Protein AF-A0A377W862-F1 (afdb_monomer)

Nearest PDB structures (foldseek):
  1hdh-assembly1_A  TM=8.208E-01  e=1.466E-05  Pseudomonas aeruginosa
  4cxs-asse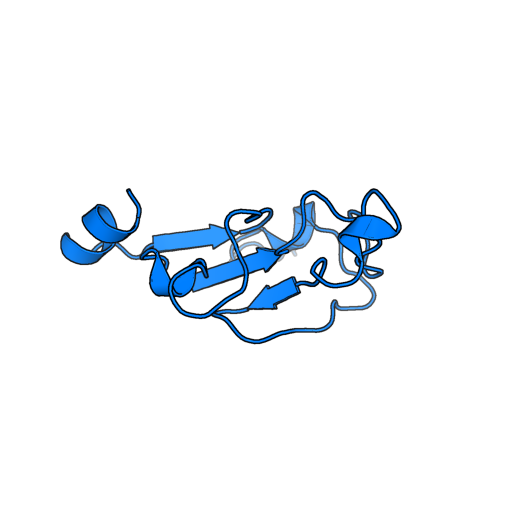mbly1_A  TM=8.329E-01  e=3.076E-05  Pseudomonas aeruginosa
  4cxk-assembly2_B  TM=8.194E-01  e=3.291E-05  Pseudomonas aeruginosa
  6psm-assembly3_D  TM=7.810E-01  e=7.902E-05  Pseudoalteromonas fuliginea
  6bia-assembly1_A  TM=7.824E-01  e=1.035E-04  Pseudoalteromonas fuliginea

Secondary structure (DSSP, 8-state):
-HHHHHHTT---EEEEE--S--STTTSTTTTT-SEEEEE-SS-B-SSTT--BSSGGGTTT--EEETTEEEPPPTT--HHHHTS-TT----

Organism: Klebsiella pneumoniae (NCBI:txid573)

InterPro domains:
  IPR000917 Sulfatase, N-terminal [PF00884] (2-43)
  IPR017850 Alkaline-phosphatase-like, core domain superfamily [G3DSA:3.40.720.10] (1-84)
  IPR017850 Alkaline-phosphatase-like, core domain superfamily [SSF53649] (1-75)
  IPR024607 Sulfatase, conserved site [PS00149] (9-19)

Sequence (90 aa):
MAERFKDAGYNTLMAGKWHLGFVPGATPKDRGFNHAFAFMGGGTSHFNDAIPLGTVEAFHTYYTRDGERVSLPDDFLLQRSLRPPDEQLD

pLDDT: mean 85.79, std 13.46, range [38.78, 96.0]

Radius of gyration: 13.82 Å; Cα contacts (8 Å, |Δi|>4): 160; chains: 1; bounding box: 31×36×28 Å

Structure (mmCIF, N/CA/C/O backbone):
data_AF-A0A377W862-F1
#
_entry.id   AF-A0A377W862-F1
#
loop_
_atom_site.group_PDB
_atom_site.id
_atom_site.type_symbol
_atom_site.label_atom_id
_atom_site.label_alt_id
_atom_site.label_comp_id
_atom_site.label_asym_id
_atom_site.label_entity_id
_atom_site.label_seq_id
_atom_site.pdbx_PDB_ins_code
_atom_site.Cartn_x
_atom_site.Cartn_y
_atom_site.Cartn_z
_atom_site.occupancy
_atom_site.B_iso_or_equiv
_atom_site.auth_seq_id
_atom_site.auth_comp_id
_atom_site.auth_asym_id
_atom_site.auth_atom_id
_atom_site.pdbx_PDB_model_num
ATOM 1 N N . MET A 1 1 ? -10.455 7.476 7.483 1.00 82.81 1 MET A N 1
ATOM 2 C CA . MET A 1 1 ? -11.743 6.749 7.373 1.00 82.81 1 MET A CA 1
ATOM 3 C C . MET A 1 1 ? -11.632 5.335 7.927 1.00 82.81 1 MET A C 1
ATOM 5 O O . MET A 1 1 ? -12.432 4.998 8.785 1.00 82.81 1 MET A O 1
ATOM 9 N N . ALA A 1 2 ? -10.639 4.540 7.509 1.00 87.94 2 ALA A N 1
ATOM 10 C CA . ALA A 1 2 ? -10.447 3.175 8.014 1.00 87.94 2 ALA A CA 1
ATOM 11 C C . ALA A 1 2 ? -10.345 3.087 9.552 1.00 87.94 2 ALA A C 1
ATOM 13 O O . ALA A 1 2 ? -10.991 2.227 10.135 1.00 87.94 2 ALA A O 1
ATOM 14 N N . GLU A 1 3 ? -9.672 4.034 10.216 1.00 91.19 3 GLU A N 1
ATOM 15 C CA . GLU A 1 3 ? -9.646 4.141 11.692 1.00 91.19 3 GLU A CA 1
ATOM 16 C C . GLU A 1 3 ? -11.049 4.139 12.315 1.00 91.19 3 GLU A C 1
ATOM 18 O O . GLU A 1 3 ? -11.310 3.382 13.238 1.00 91.19 3 GLU A O 1
ATOM 23 N N . ARG A 1 4 ? -11.995 4.900 11.749 1.00 94.8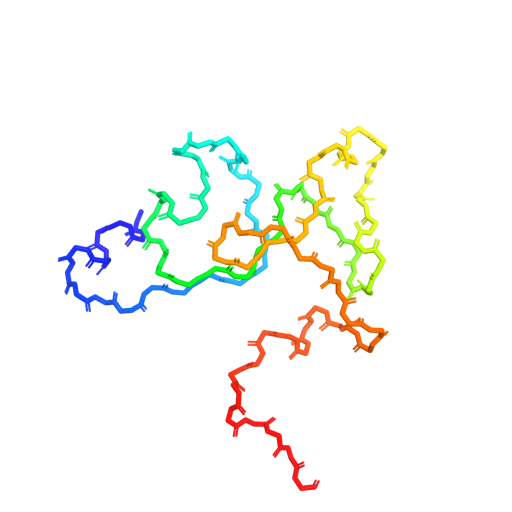8 4 ARG A N 1
ATOM 24 C CA . ARG A 1 4 ? -13.375 4.963 12.257 1.00 94.88 4 ARG A CA 1
ATOM 25 C C . ARG A 1 4 ? -14.118 3.641 12.095 1.00 94.88 4 ARG A C 1
ATOM 27 O O . ARG A 1 4 ? -14.904 3.278 12.960 1.00 94.88 4 ARG A O 1
ATOM 34 N N . PHE A 1 5 ? -13.888 2.930 10.993 1.00 92.31 5 PHE A N 1
ATOM 35 C CA . PHE A 1 5 ? -14.497 1.618 10.775 1.00 92.31 5 PHE A CA 1
ATOM 36 C C . PHE A 1 5 ? -13.892 0.559 11.693 1.00 92.31 5 PHE A C 1
ATOM 38 O O . PHE A 1 5 ? -14.626 -0.246 12.259 1.00 92.31 5 PHE A O 1
ATOM 45 N N . LYS A 1 6 ? -12.576 0.606 11.903 1.00 91.75 6 LYS A N 1
ATOM 46 C CA . LYS A 1 6 ? -11.895 -0.247 12.873 1.00 91.75 6 LYS A CA 1
ATOM 47 C C . LYS A 1 6 ? -12.427 -0.012 14.290 1.00 91.75 6 LYS A C 1
ATOM 49 O O . LYS A 1 6 ? -12.787 -0.978 14.954 1.00 91.75 6 LYS A O 1
ATOM 54 N N . ASP A 1 7 ? -12.553 1.246 14.716 1.00 93.50 7 ASP A N 1
ATOM 55 C CA . ASP A 1 7 ? -13.123 1.612 16.023 1.00 93.50 7 ASP A CA 1
ATOM 56 C C . ASP A 1 7 ? -14.572 1.117 16.182 1.00 93.50 7 ASP A C 1
ATOM 58 O O . ASP A 1 7 ? -14.994 0.752 17.276 1.00 93.50 7 ASP A O 1
ATOM 62 N N . ALA A 1 8 ? -15.332 1.059 15.083 1.00 95.12 8 ALA A N 1
ATOM 63 C CA . ALA A 1 8 ? -16.690 0.517 15.041 1.00 95.12 8 ALA A CA 1
ATOM 64 C C . ALA A 1 8 ? -16.754 -1.026 14.949 1.00 95.12 8 ALA A C 1
ATOM 66 O O . ALA A 1 8 ? -17.843 -1.578 14.804 1.00 95.12 8 ALA A O 1
ATOM 67 N N . GLY A 1 9 ? -15.615 -1.726 15.022 1.00 92.94 9 GLY A N 1
ATOM 68 C CA . GLY A 1 9 ? -15.539 -3.191 15.049 1.00 92.9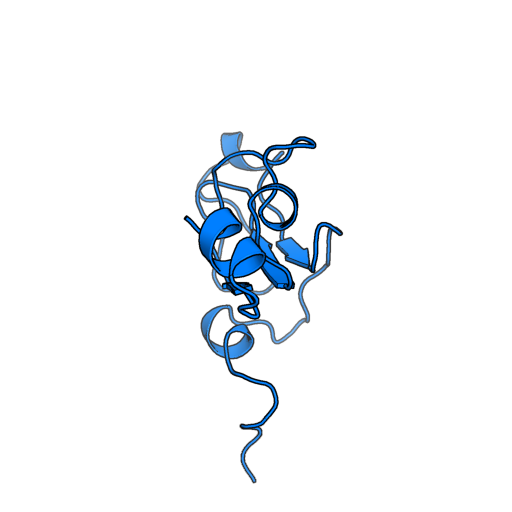4 9 GLY A CA 1
ATOM 69 C C . GLY A 1 9 ? -15.473 -3.876 13.681 1.00 92.94 9 GLY A C 1
ATOM 70 O O . GLY A 1 9 ? -15.594 -5.097 13.610 1.00 92.94 9 GLY A O 1
ATOM 71 N N . TYR A 1 10 ? -15.275 -3.133 12.588 1.00 94.19 10 TYR A N 1
ATOM 72 C CA . TYR A 1 10 ? -15.134 -3.732 11.259 1.00 94.19 10 TYR A CA 1
ATOM 73 C C . TYR A 1 10 ? -13.757 -4.371 11.077 1.00 94.19 10 TYR A C 1
ATOM 75 O O . TYR A 1 10 ? -12.734 -3.832 11.510 1.00 94.19 10 TYR A O 1
ATOM 83 N N . ASN A 1 11 ? -13.718 -5.477 10.331 1.00 93.12 11 ASN A N 1
ATOM 84 C CA . ASN A 1 11 ? -12.463 -5.970 9.786 1.00 93.12 11 ASN A CA 1
ATOM 85 C C . ASN A 1 11 ? -12.082 -5.143 8.551 1.00 93.12 11 ASN A C 1
ATOM 87 O O . ASN A 1 11 ? -12.731 -5.232 7.510 1.00 93.12 11 ASN A O 1
ATOM 91 N N . THR A 1 12 ? -11.060 -4.303 8.677 1.00 94.94 12 THR A N 1
ATOM 92 C CA . THR A 1 12 ? -10.623 -3.382 7.626 1.00 94.94 12 THR A CA 1
ATOM 93 C C . THR A 1 12 ? -9.458 -3.973 6.842 1.00 94.94 12 THR A C 1
ATOM 95 O O . THR A 1 12 ? -8.407 -4.289 7.403 1.00 94.94 12 THR A O 1
ATOM 98 N N . LEU A 1 13 ? -9.632 -4.088 5.525 1.00 95.31 13 LEU A N 1
ATOM 99 C CA . LEU A 1 13 ? -8.619 -4.618 4.618 1.00 95.31 13 LEU A CA 1
ATOM 100 C C . LEU A 1 13 ? -8.210 -3.567 3.590 1.00 95.31 13 LEU A C 1
ATOM 102 O O . LEU A 1 13 ? -9.042 -2.806 3.093 1.00 95.31 13 LEU A O 1
ATOM 106 N N . MET A 1 14 ? -6.925 -3.552 3.259 1.00 93.94 14 MET A N 1
ATOM 107 C CA . MET A 1 14 ? -6.365 -2.778 2.162 1.00 93.94 14 MET A CA 1
ATOM 108 C C . MET A 1 14 ? -5.578 -3.690 1.231 1.00 93.94 14 MET A C 1
ATOM 110 O O . MET A 1 14 ? -4.790 -4.522 1.680 1.00 93.94 14 MET A O 1
ATOM 114 N N . ALA A 1 15 ? -5.723 -3.472 -0.073 1.00 92.62 15 ALA A N 1
ATOM 115 C CA . ALA A 1 15 ? -4.899 -4.148 -1.051 1.00 92.62 15 ALA A CA 1
ATOM 116 C C . ALA A 1 15 ? -4.551 -3.214 -2.228 1.00 92.62 15 ALA A C 1
ATOM 118 O O . ALA A 1 15 ? -5.428 -2.542 -2.770 1.00 92.62 15 ALA A O 1
ATOM 119 N N . GLY A 1 16 ? -3.268 -3.130 -2.595 1.00 91.19 16 GLY A N 1
ATOM 120 C CA . GLY A 1 16 ? -2.773 -2.293 -3.697 1.00 91.19 16 GLY A CA 1
ATOM 121 C C . GLY A 1 16 ? -2.039 -1.014 -3.268 1.00 91.19 16 GLY A C 1
ATOM 122 O O . GLY A 1 16 ? -1.204 -1.026 -2.367 1.00 91.19 16 GLY A O 1
ATOM 123 N N . LYS A 1 17 ? -2.278 0.100 -3.967 1.00 93.75 17 LYS A N 1
ATOM 124 C CA . LYS A 1 17 ? -1.492 1.337 -3.811 1.00 93.75 17 LYS A CA 1
ATOM 125 C C . LYS A 1 17 ? -1.770 2.041 -2.487 1.00 93.75 17 LYS A C 1
ATOM 127 O O . LYS A 1 17 ? -2.921 2.366 -2.209 1.00 93.75 17 LYS A O 1
ATOM 132 N N . TRP A 1 18 ? -0.715 2.381 -1.745 1.00 95.06 18 TRP A N 1
ATOM 133 C CA . TRP A 1 18 ? -0.809 3.280 -0.593 1.00 95.06 18 TRP A CA 1
ATOM 134 C C . TRP A 1 18 ? -0.407 4.715 -0.919 1.00 95.06 18 TRP A C 1
ATOM 136 O O . TRP A 1 18 ? -1.275 5.568 -1.069 1.00 95.06 18 TRP A O 1
ATOM 146 N N . HIS A 1 19 ? 0.894 4.982 -1.061 1.00 94.56 19 HIS A N 1
ATOM 147 C CA . HIS A 1 19 ? 1.430 6.303 -1.400 1.00 94.56 19 HIS A CA 1
ATOM 148 C C . HIS A 1 19 ? 1.004 7.455 -0.465 1.00 94.56 19 HIS A C 1
ATOM 150 O O . HIS A 1 19 ? 0.888 8.601 -0.893 1.00 94.56 19 HIS A O 1
ATOM 156 N N . LEU A 1 20 ? 0.785 7.165 0.823 1.00 94.12 20 LEU A N 1
ATOM 157 C CA . LEU A 1 20 ? 0.515 8.171 1.867 1.00 94.12 20 LEU A CA 1
ATOM 158 C C . LEU A 1 20 ? 1.590 8.187 2.967 1.00 94.12 20 LEU A C 1
ATOM 160 O O . LEU A 1 20 ? 1.381 8.730 4.050 1.00 94.12 20 LEU A O 1
ATOM 164 N N . GLY A 1 21 ? 2.754 7.611 2.668 1.00 91.81 21 GLY A N 1
ATOM 165 C CA . GLY A 1 21 ? 3.899 7.525 3.566 1.00 91.81 21 GLY A CA 1
ATOM 166 C C . GLY A 1 21 ? 4.206 6.096 4.006 1.00 91.81 21 GLY A C 1
ATOM 167 O O . GLY A 1 21 ? 3.345 5.221 4.037 1.00 91.81 21 GLY A O 1
ATOM 168 N N . PHE A 1 22 ? 5.475 5.873 4.331 1.00 90.88 22 PHE A N 1
ATOM 169 C CA . PHE A 1 22 ? 6.040 4.571 4.709 1.00 90.88 22 PHE A CA 1
ATOM 170 C C . PHE A 1 22 ? 6.792 4.622 6.049 1.00 90.88 22 PHE A C 1
ATOM 172 O O . PHE A 1 22 ? 7.428 3.653 6.450 1.00 90.88 22 PHE A O 1
ATOM 179 N N . VAL A 1 23 ? 6.733 5.762 6.741 1.00 92.12 23 VAL A N 1
ATOM 180 C CA . VAL A 1 23 ? 7.280 5.936 8.091 1.00 92.12 23 VAL A CA 1
ATOM 181 C C . VAL A 1 23 ? 6.263 5.477 9.144 1.00 92.12 23 VAL A C 1
ATOM 183 O O . VAL A 1 23 ? 5.058 5.493 8.862 1.00 92.12 23 VAL A O 1
ATOM 186 N N . PRO A 1 24 ? 6.705 5.109 10.362 1.00 91.25 24 PRO A N 1
ATOM 187 C CA . PRO A 1 24 ? 5.795 4.808 11.466 1.00 91.25 24 PRO A CA 1
ATOM 188 C C . PRO A 1 24 ? 4.765 5.927 11.676 1.00 91.25 24 PRO A C 1
ATOM 190 O O . PRO A 1 24 ? 5.107 7.109 11.658 1.00 91.25 24 PRO A O 1
ATOM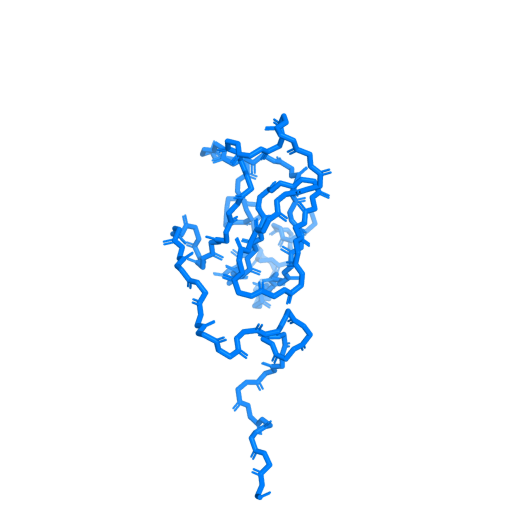 193 N N . GLY A 1 25 ? 3.495 5.561 11.839 1.00 93.19 25 GLY A N 1
ATOM 194 C CA . GLY A 1 25 ? 2.367 6.495 11.939 1.00 93.19 25 GLY A CA 1
ATOM 195 C C . GLY A 1 25 ? 1.745 6.890 10.591 1.00 93.19 25 GLY A C 1
ATOM 196 O O . GLY A 1 25 ? 0.678 7.508 10.553 1.00 93.19 25 GLY A O 1
ATOM 197 N N . ALA A 1 26 ? 2.372 6.540 9.467 1.00 94.25 26 ALA A N 1
ATOM 198 C CA . ALA A 1 26 ? 1.858 6.814 8.124 1.00 94.25 26 ALA A CA 1
ATOM 199 C C . ALA A 1 26 ? 1.537 5.544 7.323 1.00 94.25 26 ALA A C 1
ATOM 201 O O . ALA A 1 26 ? 1.019 5.650 6.215 1.00 94.25 26 ALA A O 1
ATOM 202 N N . THR A 1 27 ? 1.812 4.354 7.860 1.00 94.19 27 THR A N 1
ATOM 203 C CA . THR A 1 27 ? 1.542 3.089 7.163 1.00 94.19 27 THR A CA 1
ATOM 204 C C . THR A 1 27 ? 0.043 2.752 7.161 1.00 94.19 27 THR A C 1
ATOM 206 O O . THR A 1 27 ? -0.698 3.252 8.011 1.00 94.19 27 THR A O 1
ATOM 209 N N . PRO A 1 28 ? -0.443 1.861 6.273 1.00 95.44 28 PRO A N 1
ATOM 210 C CA . PRO A 1 28 ? -1.840 1.417 6.303 1.00 95.44 28 PRO A CA 1
ATOM 211 C C . PRO A 1 28 ? -2.278 0.873 7.671 1.00 95.44 28 PRO A C 1
ATOM 213 O O . PRO A 1 28 ? -3.384 1.152 8.136 1.00 95.44 28 PRO A O 1
ATOM 216 N N . LYS A 1 29 ? -1.386 0.137 8.342 1.00 93.12 29 LYS A N 1
ATOM 217 C CA . LYS A 1 29 ? -1.641 -0.467 9.655 1.00 93.12 29 LYS A CA 1
ATOM 218 C C . LYS A 1 29 ? -1.857 0.591 10.733 1.00 93.12 29 LYS A C 1
ATOM 220 O O . LYS A 1 29 ? -2.789 0.484 11.531 1.00 93.12 29 LYS A O 1
ATOM 225 N N . ASP A 1 30 ? -1.054 1.652 10.688 1.00 93.94 30 ASP A N 1
ATOM 226 C CA . ASP A 1 30 ? -1.190 2.805 11.582 1.00 93.94 30 ASP A CA 1
ATOM 227 C C . ASP A 1 30 ? -2.443 3.633 11.273 1.00 93.94 30 ASP A C 1
ATOM 229 O O . ASP A 1 30 ? -2.938 4.346 12.137 1.00 93.94 30 ASP A O 1
ATOM 233 N N . ARG A 1 31 ? -2.980 3.521 10.050 1.00 95.56 31 ARG A N 1
ATOM 234 C CA . ARG A 1 31 ? -4.165 4.249 9.569 1.00 95.56 31 ARG A CA 1
ATOM 235 C C . ARG A 1 31 ? -5.442 3.418 9.569 1.00 95.56 31 ARG A C 1
ATOM 237 O O . ARG A 1 31 ? -6.397 3.735 8.857 1.00 95.56 31 ARG A O 1
ATOM 244 N N . GLY A 1 32 ? -5.485 2.387 10.408 1.00 93.44 32 GLY A N 1
ATOM 245 C CA . GLY A 1 32 ? -6.716 1.680 10.739 1.00 93.44 32 GLY A CA 1
ATOM 246 C C . GLY A 1 32 ? -7.068 0.514 9.824 1.00 93.44 32 GLY A C 1
ATOM 247 O O . GLY A 1 32 ? -8.207 0.061 9.883 1.00 93.44 32 GLY A O 1
ATOM 248 N N . PHE A 1 33 ? -6.135 0.007 9.013 1.00 96.00 33 PHE A N 1
ATOM 249 C CA . PHE A 1 33 ? -6.294 -1.277 8.322 1.00 96.00 33 PHE A CA 1
ATOM 250 C C . PHE A 1 33 ? -5.751 -2.422 9.184 1.00 96.00 33 PHE A C 1
ATOM 252 O O . PHE A 1 33 ? -4.590 -2.399 9.588 1.00 96.00 33 PHE A O 1
ATOM 259 N N . ASN A 1 34 ? -6.588 -3.418 9.479 1.00 92.94 34 ASN A N 1
ATOM 260 C CA . ASN A 1 34 ? -6.172 -4.620 10.207 1.00 92.94 34 ASN A CA 1
ATOM 261 C C . ASN A 1 34 ? -5.280 -5.509 9.341 1.00 92.94 34 ASN A C 1
ATOM 263 O O . ASN A 1 34 ? -4.281 -6.029 9.833 1.00 92.94 34 ASN A O 1
ATOM 267 N N . HIS A 1 35 ? -5.631 -5.623 8.058 1.00 94.31 35 HIS A N 1
ATOM 268 C CA . HIS A 1 35 ? -4.847 -6.334 7.058 1.00 94.31 35 HIS A CA 1
ATOM 269 C C . HIS A 1 35 ? -4.522 -5.416 5.887 1.00 94.31 35 HIS A C 1
ATOM 271 O O . HIS A 1 35 ? -5.394 -4.706 5.382 1.00 94.31 35 HIS A O 1
ATOM 277 N N . ALA A 1 36 ? -3.272 -5.425 5.442 1.00 94.50 36 ALA A N 1
ATOM 278 C CA . ALA A 1 36 ? -2.832 -4.601 4.330 1.00 94.50 36 ALA A CA 1
ATOM 279 C C . ALA A 1 36 ? -1.793 -5.328 3.481 1.00 94.50 36 ALA A C 1
ATOM 281 O O . ALA A 1 36 ? -0.679 -5.571 3.938 1.00 94.50 36 ALA A O 1
ATOM 282 N N . PHE A 1 37 ? -2.131 -5.614 2.224 1.00 94.06 37 PHE A N 1
ATOM 283 C CA . PHE A 1 37 ? -1.158 -6.002 1.206 1.00 94.06 37 PHE A CA 1
ATOM 284 C C . PHE A 1 37 ? -0.950 -4.834 0.245 1.00 94.06 37 PHE A C 1
ATOM 286 O O . PHE A 1 37 ? -1.729 -4.640 -0.687 1.00 94.06 37 PHE A O 1
ATOM 293 N N . ALA A 1 38 ? 0.056 -4.004 0.503 1.00 93.31 38 ALA A N 1
ATOM 294 C CA . ALA A 1 38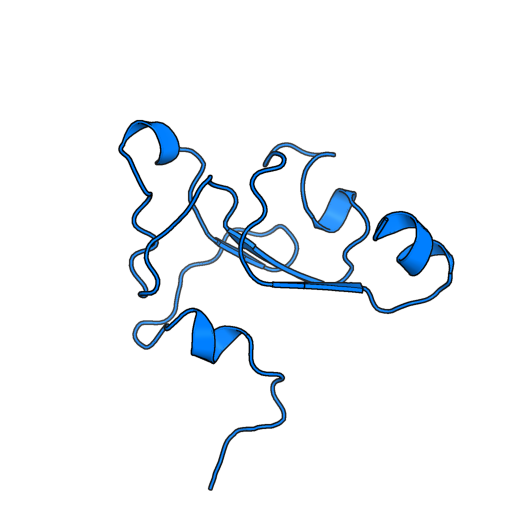 ? 0.164 -2.709 -0.153 1.00 93.31 38 ALA A CA 1
ATOM 295 C C . ALA A 1 38 ? 1.561 -2.417 -0.683 1.00 93.31 38 ALA A C 1
ATOM 297 O O . ALA A 1 38 ? 2.553 -2.839 -0.100 1.00 93.31 38 ALA A O 1
ATOM 298 N N . PHE A 1 39 ? 1.646 -1.634 -1.757 1.00 94.25 39 PHE A N 1
ATOM 299 C CA . PHE A 1 39 ? 2.907 -1.037 -2.186 1.00 94.25 39 PHE A CA 1
ATOM 300 C C . PHE A 1 39 ? 2.959 0.447 -1.823 1.00 94.25 39 PHE A C 1
ATOM 302 O O . PHE A 1 39 ? 1.958 1.166 -1.906 1.00 94.25 39 PHE A O 1
ATOM 309 N N . MET A 1 40 ? 4.129 0.897 -1.368 1.00 94.06 40 MET A N 1
ATOM 310 C CA . MET A 1 40 ? 4.268 2.205 -0.718 1.00 94.06 40 MET A CA 1
ATOM 311 C C . MET A 1 40 ? 4.484 3.375 -1.694 1.00 94.06 40 MET A C 1
ATOM 313 O O . MET A 1 40 ? 4.115 4.499 -1.362 1.00 94.06 40 MET A O 1
ATOM 317 N N . GLY A 1 41 ? 5.027 3.124 -2.889 1.00 91.50 41 GLY A N 1
ATOM 318 C CA . GLY A 1 41 ? 5.332 4.154 -3.891 1.00 91.50 41 GLY A CA 1
ATOM 319 C C . GLY A 1 41 ? 4.137 4.621 -4.731 1.00 91.50 41 GLY A C 1
ATOM 320 O O . GLY A 1 41 ? 3.040 4.060 -4.668 1.00 91.50 41 GLY A O 1
ATOM 321 N N . GLY A 1 42 ? 4.355 5.647 -5.562 1.00 88.50 42 GLY A N 1
ATOM 322 C CA . GLY A 1 42 ? 3.329 6.257 -6.417 1.00 88.50 42 GLY A CA 1
ATOM 323 C C . GLY A 1 42 ? 2.782 5.344 -7.514 1.00 88.50 42 GLY A C 1
ATOM 324 O O . GLY A 1 42 ? 1.691 5.584 -8.038 1.00 88.50 42 GLY A O 1
ATOM 325 N N . GLY A 1 43 ? 3.485 4.265 -7.827 1.00 88.81 43 GLY A N 1
ATOM 326 C CA . GLY A 1 43 ? 3.041 3.210 -8.723 1.00 88.81 43 GLY A CA 1
ATOM 327 C C . GLY A 1 43 ? 4.136 2.172 -8.905 1.00 88.81 43 GLY A C 1
ATOM 328 O O . GLY A 1 43 ? 5.310 2.440 -8.647 1.00 88.81 43 GLY A O 1
ATOM 329 N N . THR A 1 44 ? 3.737 0.986 -9.340 1.00 91.50 44 THR A N 1
ATOM 330 C CA . THR A 1 44 ? 4.640 -0.141 -9.542 1.00 91.50 44 THR A CA 1
ATOM 331 C C . THR A 1 44 ? 4.138 -1.010 -10.690 1.00 91.50 44 THR A C 1
ATOM 333 O O . THR A 1 44 ? 2.950 -0.975 -11.025 1.00 91.50 44 THR A O 1
ATOM 336 N N . SER A 1 45 ? 5.046 -1.762 -11.299 1.00 86.94 45 SER A N 1
ATOM 337 C CA . SER A 1 45 ? 4.748 -2.805 -12.269 1.00 86.94 45 SER A CA 1
ATOM 338 C C . SER A 1 45 ? 3.741 -3.812 -11.708 1.00 86.94 45 SER A C 1
ATOM 340 O O . SER A 1 45 ? 3.677 -4.088 -10.507 1.00 86.94 45 SER A O 1
ATOM 342 N N . HIS A 1 46 ? 2.927 -4.357 -12.608 1.00 83.62 46 HIS A N 1
ATOM 343 C CA . HIS A 1 46 ? 1.898 -5.339 -12.278 1.00 83.62 46 HIS A CA 1
ATOM 344 C C . HIS A 1 46 ? 2.443 -6.770 -12.149 1.00 83.62 46 HIS A C 1
ATOM 346 O O . HIS A 1 46 ? 1.679 -7.665 -11.776 1.00 83.62 46 HIS A O 1
ATOM 352 N N . PHE A 1 47 ? 3.728 -6.968 -12.454 1.00 84.62 47 PHE A N 1
ATOM 353 C CA . PHE A 1 47 ? 4.443 -8.241 -12.388 1.00 84.62 47 PHE A CA 1
ATOM 354 C C . PHE A 1 47 ? 5.235 -8.378 -11.077 1.00 84.62 47 PHE A C 1
ATOM 356 O O . PHE A 1 47 ? 5.212 -7.504 -10.208 1.00 84.62 47 PHE A O 1
ATOM 363 N N . ASN A 1 48 ? 5.939 -9.498 -10.926 1.00 84.31 48 ASN A N 1
ATOM 364 C CA . ASN A 1 48 ? 6.723 -9.861 -9.742 1.00 84.31 48 ASN A CA 1
ATOM 365 C C . ASN A 1 48 ? 7.993 -9.014 -9.503 1.00 84.31 48 ASN A C 1
ATOM 367 O O . ASN A 1 48 ? 8.714 -9.252 -8.537 1.00 84.31 48 ASN A O 1
ATOM 371 N N . ASP A 1 49 ? 8.278 -8.031 -10.354 1.00 85.62 49 ASP A N 1
ATOM 372 C CA . ASP A 1 49 ? 9.514 -7.240 -10.337 1.00 85.62 49 ASP A CA 1
ATOM 373 C C . ASP A 1 49 ? 9.422 -5.956 -9.490 1.00 85.62 49 ASP A C 1
ATOM 375 O O . ASP A 1 49 ? 10.443 -5.338 -9.184 1.00 85.62 49 ASP A O 1
ATOM 379 N N . ALA A 1 50 ? 8.207 -5.555 -9.095 1.00 86.19 50 ALA A N 1
ATOM 380 C CA . ALA A 1 50 ? 7.923 -4.335 -8.340 1.00 86.19 50 ALA A CA 1
ATOM 381 C C . ALA A 1 50 ? 8.565 -3.056 -8.927 1.00 86.19 50 ALA A C 1
ATOM 383 O O . ALA A 1 50 ? 8.823 -2.096 -8.192 1.00 86.19 50 ALA A O 1
ATOM 384 N N . ILE A 1 51 ? 8.798 -3.003 -10.245 1.00 90.94 51 ILE A N 1
ATOM 385 C CA . ILE A 1 51 ? 9.482 -1.872 -10.891 1.00 90.94 51 ILE A CA 1
ATOM 386 C C . ILE A 1 51 ? 8.696 -0.570 -10.655 1.00 90.94 51 ILE A C 1
ATOM 388 O O . ILE A 1 51 ? 7.500 -0.530 -10.940 1.00 90.94 51 ILE A O 1
ATOM 392 N N . PRO A 1 52 ? 9.320 0.504 -10.141 1.00 91.62 52 PRO A N 1
ATOM 393 C CA . PRO A 1 52 ? 8.647 1.781 -9.912 1.00 91.62 52 PRO A CA 1
ATOM 394 C C . PR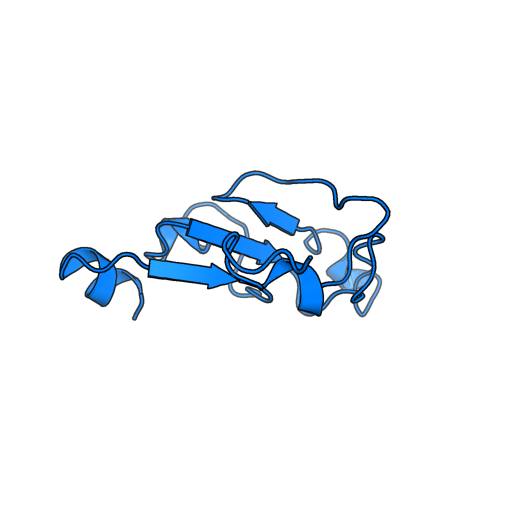O A 1 52 ? 8.348 2.530 -11.215 1.00 91.62 52 PRO A C 1
ATOM 396 O O . PRO A 1 52 ? 8.998 2.318 -12.235 1.00 91.62 52 PRO A O 1
ATOM 399 N N . LEU A 1 53 ? 7.429 3.501 -11.158 1.00 88.81 53 LEU A N 1
ATOM 400 C CA . LEU A 1 53 ? 7.133 4.390 -12.298 1.00 88.81 53 LEU A CA 1
ATOM 401 C C . LEU A 1 53 ? 8.306 5.300 -12.709 1.00 88.81 53 LEU A C 1
ATOM 403 O O . LEU A 1 53 ? 8.283 5.889 -13.786 1.00 88.81 53 LEU A O 1
ATOM 407 N N . GLY A 1 54 ? 9.321 5.440 -11.858 1.00 88.38 54 GLY A N 1
ATOM 408 C CA . GLY A 1 54 ? 10.515 6.224 -12.140 1.00 88.38 54 GLY A CA 1
ATOM 409 C C . GLY A 1 54 ? 11.612 5.958 -11.118 1.00 88.38 54 GLY A C 1
ATOM 410 O O . GLY A 1 54 ? 11.357 5.464 -10.021 1.00 88.38 54 GLY A O 1
ATOM 411 N N . THR A 1 55 ? 12.848 6.310 -11.463 1.00 88.62 55 THR A N 1
ATOM 412 C CA . THR A 1 55 ? 14.024 6.066 -10.608 1.00 88.62 55 THR A CA 1
ATOM 413 C C . THR A 1 55 ? 13.939 6.788 -9.266 1.00 88.62 55 THR A C 1
ATOM 415 O O . THR A 1 55 ? 14.380 6.253 -8.252 1.00 88.62 55 THR A O 1
ATOM 418 N N . VAL A 1 56 ? 13.312 7.966 -9.237 1.00 88.50 56 VAL A N 1
ATOM 419 C CA . VAL A 1 56 ? 13.087 8.741 -8.010 1.00 88.50 56 VAL A CA 1
ATOM 420 C C . VAL A 1 56 ? 12.139 8.053 -7.031 1.00 88.50 56 VAL A C 1
ATOM 422 O O . VAL A 1 56 ? 12.216 8.321 -5.847 1.00 88.50 56 VAL A O 1
ATOM 425 N N . GLU A 1 57 ? 11.295 7.126 -7.480 1.00 88.69 57 GLU A N 1
ATOM 426 C CA . GLU A 1 57 ? 10.351 6.403 -6.619 1.00 88.69 57 GLU A CA 1
ATOM 427 C C . GLU A 1 57 ? 10.948 5.087 -6.080 1.00 88.69 57 GLU A C 1
ATOM 429 O O . GLU A 1 57 ? 10.318 4.389 -5.282 1.00 88.69 57 GLU A O 1
ATOM 434 N N . ALA A 1 58 ? 12.155 4.702 -6.511 1.00 87.44 58 ALA A N 1
ATOM 435 C CA . ALA 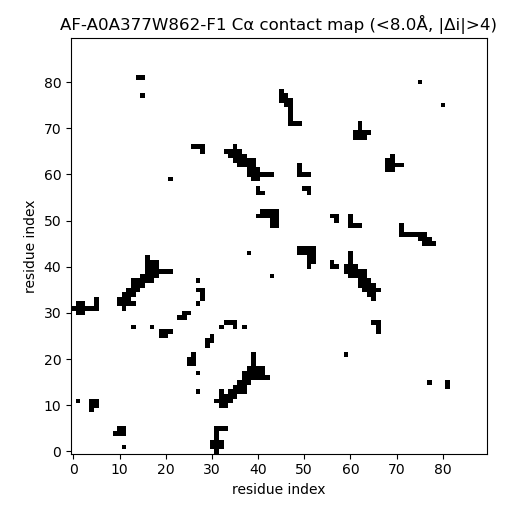A 1 58 ? 12.719 3.379 -6.237 1.00 87.44 58 ALA A CA 1
ATOM 436 C C . ALA A 1 58 ? 12.970 3.117 -4.745 1.00 87.44 58 ALA A C 1
ATOM 438 O O . ALA A 1 58 ? 12.792 1.994 -4.276 1.00 87.44 58 ALA A O 1
ATOM 439 N N . PHE A 1 59 ? 13.342 4.144 -3.976 1.00 89.44 59 PHE A N 1
ATOM 440 C CA . PHE A 1 59 ? 13.668 3.985 -2.556 1.00 89.44 59 PHE A CA 1
ATOM 441 C C . PHE A 1 59 ? 12.445 3.646 -1.688 1.00 89.44 59 PHE A C 1
ATOM 443 O O . PHE A 1 59 ? 12.600 3.051 -0.621 1.00 89.44 59 PHE A O 1
ATOM 450 N N . HIS A 1 60 ? 11.235 3.994 -2.141 1.00 88.75 60 HIS A N 1
ATOM 451 C CA . HIS A 1 60 ? 9.990 3.735 -1.412 1.00 88.75 60 HIS A CA 1
ATOM 452 C C . HIS A 1 60 ? 8.997 2.843 -2.156 1.00 88.75 60 HIS A C 1
ATOM 454 O O . HIS A 1 60 ? 7.881 2.653 -1.685 1.00 88.75 60 HIS A O 1
ATOM 460 N N . THR A 1 61 ? 9.366 2.279 -3.307 1.00 92.62 61 THR A N 1
ATOM 461 C CA . THR A 1 61 ? 8.491 1.357 -4.041 1.00 92.62 61 THR A CA 1
ATOM 462 C C . THR A 1 61 ? 8.856 -0.080 -3.708 1.00 92.62 61 THR A C 1
ATOM 464 O O . THR A 1 61 ? 9.837 -0.632 -4.194 1.00 92.62 61 THR A O 1
ATOM 467 N N . TYR A 1 62 ? 8.061 -0.682 -2.833 1.00 92.69 62 TYR A N 1
ATOM 468 C CA . TYR A 1 62 ? 8.126 -2.091 -2.462 1.00 92.69 62 TYR A CA 1
ATOM 469 C C . TYR A 1 62 ? 6.782 -2.515 -1.875 1.00 92.69 62 TYR A C 1
ATOM 471 O O . TYR A 1 62 ? 5.999 -1.666 -1.440 1.00 92.69 62 TYR A O 1
ATOM 479 N N . TYR A 1 63 ? 6.536 -3.823 -1.850 1.00 93.12 63 TYR A N 1
ATOM 480 C CA . TYR A 1 63 ? 5.335 -4.404 -1.263 1.00 93.12 63 TYR A CA 1
ATOM 481 C C . TYR A 1 63 ? 5.528 -4.692 0.223 1.00 93.12 63 TYR A C 1
ATOM 483 O O . TYR A 1 63 ? 6.609 -5.086 0.672 1.00 93.12 63 TYR A O 1
ATOM 491 N N . THR A 1 64 ? 4.453 -4.515 0.979 1.00 94.12 64 THR A N 1
ATOM 492 C CA . THR A 1 64 ? 4.346 -4.900 2.377 1.00 94.12 64 THR A CA 1
ATOM 493 C C . THR A 1 64 ? 3.110 -5.763 2.599 1.00 94.12 64 THR A C 1
ATOM 495 O O . THR A 1 64 ? 2.091 -5.603 1.924 1.00 94.12 64 THR A O 1
ATOM 498 N N . ARG A 1 65 ? 3.206 -6.684 3.557 1.00 93.69 65 ARG A N 1
ATOM 499 C CA . ARG A 1 65 ? 2.087 -7.422 4.135 1.00 93.69 65 ARG A CA 1
ATOM 500 C C . ARG A 1 65 ? 2.038 -7.097 5.620 1.00 93.69 65 ARG A C 1
ATOM 502 O O . ARG A 1 65 ? 2.995 -7.346 6.341 1.00 93.69 65 ARG A O 1
ATOM 509 N N . ASP A 1 66 ? 0.949 -6.480 6.054 1.00 92.94 66 ASP A N 1
ATOM 510 C CA . ASP A 1 66 ? 0.684 -6.113 7.450 1.00 92.94 66 ASP A CA 1
ATOM 511 C C . ASP A 1 66 ? 1.809 -5.294 8.107 1.00 92.94 66 ASP A C 1
ATOM 513 O O . ASP A 1 66 ? 2.064 -5.388 9.313 1.00 92.94 66 ASP A O 1
ATOM 517 N N . GLY A 1 67 ? 2.449 -4.442 7.298 1.00 90.06 67 GLY A N 1
ATOM 518 C CA . GLY A 1 67 ? 3.548 -3.557 7.693 1.00 90.06 67 GLY A CA 1
ATOM 519 C C . GLY A 1 67 ? 4.946 -4.135 7.469 1.00 90.06 67 GLY A C 1
ATOM 520 O O . GLY A 1 67 ? 5.917 -3.387 7.533 1.00 90.06 67 GLY A O 1
ATOM 521 N N . GLU A 1 68 ? 5.067 -5.420 7.145 1.00 92.19 68 GLU A N 1
ATOM 522 C CA . GLU A 1 68 ? 6.355 -6.065 6.888 1.00 92.19 68 GLU A CA 1
ATOM 523 C C . GLU A 1 68 ? 6.654 -6.110 5.395 1.00 92.19 68 GLU A C 1
ATOM 525 O O . GLU A 1 68 ? 5.780 -6.426 4.590 1.00 92.19 68 GLU A O 1
ATOM 530 N N . ARG A 1 69 ? 7.888 -5.791 4.999 1.00 91.94 69 ARG A N 1
ATOM 531 C CA . ARG A 1 69 ? 8.299 -5.857 3.592 1.00 91.94 69 ARG A CA 1
ATOM 532 C C . ARG A 1 69 ? 8.335 -7.309 3.125 1.00 91.94 69 ARG A C 1
ATOM 534 O O . ARG A 1 69 ? 8.916 -8.157 3.792 1.00 91.94 69 ARG A O 1
ATOM 541 N N . VAL A 1 70 ? 7.769 -7.567 1.950 1.00 91.81 70 VAL A N 1
ATOM 542 C CA . VAL A 1 70 ? 7.691 -8.910 1.364 1.00 91.81 70 VAL A CA 1
ATOM 543 C C . VAL A 1 70 ? 8.224 -8.926 -0.063 1.00 91.81 70 VAL A C 1
ATOM 545 O O . VAL A 1 70 ? 8.151 -7.924 -0.779 1.00 91.81 70 VAL A O 1
ATOM 548 N N . SER A 1 71 ? 8.765 -10.072 -0.474 1.00 88.56 71 SER A N 1
ATOM 549 C CA . SER A 1 71 ? 9.020 -10.378 -1.879 1.00 88.56 71 SER A CA 1
ATOM 550 C C . SER A 1 71 ? 7.743 -10.871 -2.558 1.00 88.56 71 SER A C 1
ATOM 552 O O . SER A 1 71 ? 6.810 -11.354 -1.910 1.00 88.56 71 SER A O 1
ATOM 554 N N . LEU A 1 72 ? 7.704 -10.732 -3.878 1.00 87.62 72 LEU A N 1
ATOM 555 C CA . LEU A 1 72 ? 6.606 -11.225 -4.695 1.00 87.62 72 LEU A CA 1
ATOM 556 C C . LEU A 1 72 ? 6.922 -12.649 -5.181 1.00 87.62 72 LEU A C 1
ATOM 558 O O . LEU A 1 72 ? 8.077 -12.921 -5.505 1.00 87.62 72 LEU A O 1
ATOM 562 N N . PRO A 1 73 ? 5.929 -13.553 -5.231 1.00 84.56 73 PRO A N 1
ATOM 563 C CA . PRO A 1 73 ? 6.068 -14.852 -5.890 1.00 84.56 73 PRO A CA 1
ATOM 564 C C . PRO A 1 73 ? 6.41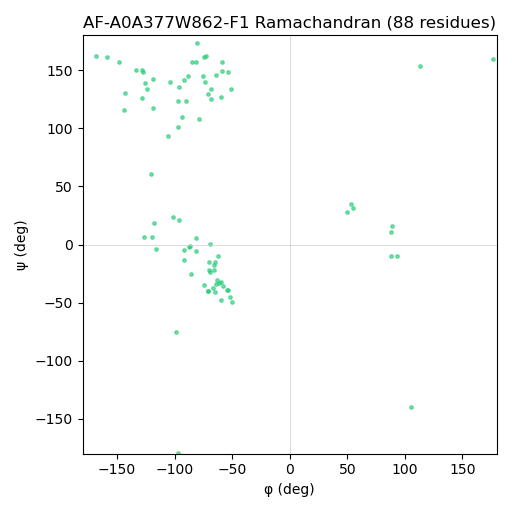7 -14.724 -7.379 1.00 84.56 73 PRO A C 1
ATOM 566 O O . PRO A 1 73 ? 6.076 -13.726 -8.010 1.00 84.56 73 PRO A O 1
ATOM 569 N N . ASP A 1 74 ? 7.018 -15.759 -7.967 1.00 81.38 74 ASP A N 1
ATOM 570 C CA . ASP A 1 74 ? 7.415 -15.746 -9.385 1.00 81.38 74 ASP A CA 1
ATOM 571 C C . ASP A 1 74 ? 6.231 -15.625 -10.354 1.00 81.38 74 ASP A C 1
ATOM 573 O O . ASP A 1 74 ? 6.343 -15.019 -11.416 1.00 81.38 74 ASP A O 1
ATOM 577 N N . ASP A 1 75 ? 5.069 -16.148 -9.974 1.00 79.44 75 ASP A N 1
ATOM 578 C CA . ASP A 1 75 ? 3.833 -16.097 -10.753 1.00 79.44 75 ASP A CA 1
ATOM 579 C C . ASP A 1 75 ? 2.913 -14.935 -10.336 1.00 79.44 75 ASP A C 1
ATOM 581 O O . ASP A 1 75 ? 1.696 -14.948 -10.569 1.00 79.44 75 ASP A O 1
ATOM 585 N N . PHE A 1 76 ? 3.486 -13.917 -9.690 1.00 80.12 76 PHE A N 1
ATOM 586 C CA . PHE A 1 76 ? 2.736 -12.778 -9.196 1.00 80.12 76 PHE A CA 1
ATOM 587 C C . PHE A 1 76 ? 2.193 -11.912 -10.334 1.00 80.12 76 PHE A C 1
ATOM 589 O O . PHE A 1 76 ? 2.921 -11.364 -11.162 1.00 80.12 76 PHE A O 1
ATOM 596 N N . LEU A 1 77 ? 0.877 -11.722 -10.282 1.00 75.50 77 LEU A N 1
ATOM 597 C CA . LEU A 1 77 ? 0.144 -10.708 -11.019 1.00 75.50 77 LEU A CA 1
ATOM 598 C C . LEU A 1 77 ? -0.722 -9.954 -10.021 1.00 75.50 77 LEU A C 1
ATOM 600 O O . LEU A 1 77 ? -1.522 -10.576 -9.310 1.00 75.50 77 LEU A O 1
ATOM 604 N N . LEU A 1 78 ? -0.602 -8.623 -9.998 1.00 70.31 78 LEU A N 1
ATOM 605 C CA . LEU A 1 78 ? -1.303 -7.776 -9.029 1.00 70.31 78 LEU A CA 1
ATOM 606 C C . LEU A 1 78 ? -2.800 -8.110 -8.983 1.00 70.31 78 LEU A C 1
ATOM 608 O O . LEU A 1 78 ? -3.320 -8.408 -7.916 1.00 70.31 78 LEU A O 1
ATOM 612 N N . GLN A 1 79 ? -3.469 -8.183 -10.136 1.00 68.75 79 GLN A N 1
ATOM 613 C CA . GLN A 1 79 ? -4.902 -8.490 -10.218 1.00 68.75 79 GLN A CA 1
ATOM 614 C C . GLN A 1 79 ? -5.272 -9.844 -9.588 1.00 68.75 79 GLN A C 1
ATOM 616 O O . GLN A 1 79 ? -6.324 -9.961 -8.965 1.00 68.75 79 GLN A O 1
ATOM 621 N N . ARG A 1 80 ? -4.409 -10.863 -9.710 1.00 67.00 80 ARG A N 1
ATOM 622 C CA . ARG A 1 80 ? -4.661 -12.204 -9.159 1.00 67.00 80 ARG A CA 1
ATOM 623 C C . ARG A 1 80 ? -4.496 -12.237 -7.641 1.00 67.00 80 ARG A C 1
ATOM 625 O O . ARG A 1 80 ? -5.238 -12.944 -6.972 1.00 67.00 80 ARG A O 1
ATOM 632 N N . SER A 1 81 ? -3.552 -11.463 -7.104 1.00 63.38 81 SER A N 1
ATOM 633 C CA . SER A 1 81 ? -3.262 -11.408 -5.663 1.00 63.38 81 SER A CA 1
ATOM 634 C C . SER A 1 81 ? -4.341 -10.730 -4.813 1.00 63.38 81 SER A C 1
ATOM 636 O O . SER A 1 81 ? -4.328 -10.871 -3.595 1.00 63.38 81 SER A O 1
ATOM 638 N N . LEU A 1 82 ? -5.266 -10.000 -5.443 1.00 65.12 82 LEU A N 1
ATOM 639 C CA . LEU A 1 82 ? -6.356 -9.295 -4.763 1.00 65.12 82 LEU A CA 1
ATOM 640 C C . LEU A 1 82 ? -7.600 -10.174 -4.568 1.00 65.12 82 LEU A C 1
ATOM 642 O O . LEU 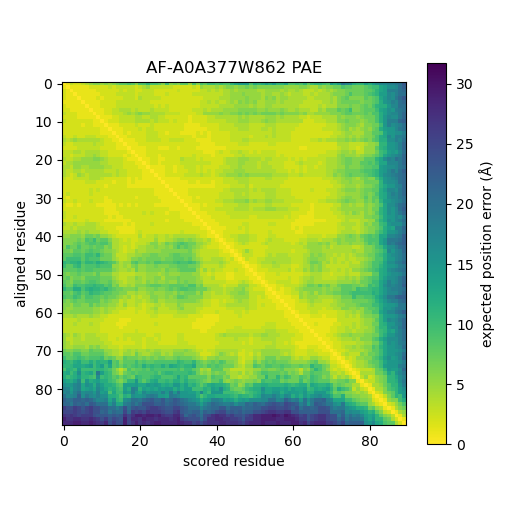A 1 82 ? -8.582 -9.702 -3.995 1.00 65.12 82 LEU A O 1
ATOM 646 N N . ARG A 1 83 ? -7.585 -11.427 -5.048 1.00 60.59 83 ARG A N 1
ATOM 647 C CA . ARG A 1 83 ? -8.695 -12.353 -4.818 1.00 60.59 83 ARG A CA 1
ATOM 648 C C . ARG A 1 83 ? -8.701 -12.859 -3.372 1.00 60.59 83 ARG A C 1
ATOM 650 O O . ARG A 1 83 ? -7.631 -13.155 -2.835 1.00 60.59 83 ARG A O 1
ATOM 657 N N . PRO A 1 84 ? -9.886 -12.979 -2.748 1.00 55.19 84 PRO A N 1
ATOM 658 C CA . PRO A 1 84 ? -10.017 -13.696 -1.490 1.00 55.19 84 PRO A CA 1
ATOM 659 C C . PRO A 1 84 ? -9.544 -15.154 -1.665 1.00 55.19 84 PRO A C 1
ATOM 661 O O . PRO A 1 84 ? -9.645 -15.704 -2.766 1.00 55.19 84 PRO A O 1
ATOM 664 N N . PRO A 1 85 ? -8.991 -15.778 -0.610 1.00 55.62 85 PRO A N 1
ATOM 665 C CA . PRO A 1 85 ? -8.380 -17.110 -0.680 1.00 55.62 85 PRO A CA 1
ATOM 666 C C . PRO A 1 85 ? -9.346 -18.246 -1.079 1.00 55.62 85 PRO A C 1
ATOM 668 O O . PRO A 1 85 ? -8.895 -19.351 -1.372 1.00 55.62 85 PRO A O 1
ATOM 671 N N . ASP A 1 86 ? -10.647 -17.968 -1.123 1.00 50.19 86 ASP A N 1
ATOM 672 C CA . ASP A 1 86 ? -11.749 -18.917 -1.291 1.00 50.19 86 ASP A CA 1
ATOM 673 C C . ASP A 1 86 ? -12.084 -19.233 -2.766 1.00 50.19 86 ASP A C 1
ATOM 675 O O . ASP A 1 86 ? -12.962 -20.047 -3.038 1.00 50.19 86 ASP A O 1
ATOM 679 N N . GLU A 1 87 ? -11.386 -18.622 -3.727 1.00 50.69 87 GLU A N 1
ATOM 680 C CA . GLU A 1 87 ? -11.634 -18.801 -5.165 1.00 50.69 87 GLU A CA 1
ATOM 681 C C . GLU A 1 87 ? -10.384 -19.350 -5.881 1.00 50.69 87 GLU A C 1
ATOM 683 O O . GLU A 1 87 ? -9.792 -18.718 -6.761 1.00 50.69 87 GLU A O 1
ATOM 688 N N . GLN A 1 88 ? -9.949 -20.544 -5.472 1.00 41.69 88 GLN A N 1
ATOM 689 C CA . GLN A 1 88 ? -9.108 -21.407 -6.303 1.00 41.69 88 GLN A CA 1
ATOM 690 C C . GLN A 1 88 ? -10.036 -22.364 -7.058 1.00 41.69 88 GLN A C 1
ATOM 692 O O . GLN A 1 88 ? -10.693 -23.199 -6.446 1.00 41.69 88 GLN A O 1
ATOM 697 N N . LEU A 1 89 ? -10.143 -22.153 -8.371 1.00 40.44 89 LEU A N 1
ATOM 698 C CA . LEU A 1 89 ? -10.929 -22.964 -9.303 1.00 40.44 89 LEU A CA 1
ATOM 699 C C . LEU A 1 89 ? -10.377 -24.397 -9.396 1.00 40.44 89 LEU A C 1
ATOM 701 O O . LEU A 1 89 ? -9.158 -24.579 -9.336 1.00 40.44 89 LEU A O 1
ATOM 705 N N . ASP A 1 90 ? -11.298 -25.349 -9.577 1.00 38.78 90 ASP A N 1
ATOM 706 C CA . ASP A 1 90 ? -11.068 -26.709 -10.090 1.00 38.78 90 ASP A CA 1
ATOM 707 C C . ASP A 1 90 ? -10.239 -26.734 -11.392 1.00 38.78 90 ASP A C 1
ATOM 709 O O . ASP A 1 90 ? -10.372 -25.789 -12.213 1.00 38.78 90 ASP A O 1
#

Mean predicted aligned error: 6.46 Å

Foldseek 3Di:
DLQVCLVVVDQAEEAEEDQQDLDPCRDVLNVNHQWYFYFHFPDADQAQPQHDPDPVRVVRGATDISSHTDGGDNGGGSVVVPDDPPDDDD

Solvent-accessible surface area (backbone atoms only — not comparable to full-atom values): 5338 Å² total; per-residue (Å²): 110,45,42,62,43,34,76,71,70,46,90,32,74,45,77,44,80,61,54,69,49,81,50,95,78,36,30,61,58,64,50,25,26,76,39,33,44,32,28,36,22,92,42,57,49,60,48,48,75,44,46,40,84,42,80,89,38,48,91,51,30,48,43,25,50,68,80,42,80,50,85,63,55,91,87,38,36,55,80,68,71,72,54,68,89,88,74,76,79,134